Protein AF-F9LXV9-F1 (afdb_monomer)

Organism: NCBI:txid1000588

Mean predicted aligned error: 7.21 Å

Sequence (165 aa):
MLQEFSDMAHKLLNQHPVSVSNKEKVENFFKQYENPNLEYVNSYWSIDTESENIQDYYALIEKNRKERKAFQGLYDLPIDEFLEKGIIKGSVRYKDTVLEEGEKDYFDSEGGLTGFISNGIDNAELPDAFYEVSYYYGAKGYRSGSSVPLKVQNHKMLYYGSNFN

Radius of gyration: 17.54 Å; Cα contacts (8 Å, |Δi|>4): 244; chains: 1; bounding box: 44×28×52 Å

Secondary structure (DSSP, 8-state):
-HHHHHHHHHHHHHH-HHHHHHHHHHHHHHTT--BTTEEEEEEEEEE-TT-HHHHHHHHHHHHHHHTT--STTTSS--HHHHHHTTSEEEEEEEEESS--SS---TTTSTTSHHHHHHHHHHHHT--S-EEEEEEEE-SSS-EEEEEEEEEEETTEEEEETT---

pLDDT: mean 81.55, std 12.14, range [30.39, 95.44]

Nearest PDB structures (foldseek):
  5cw5-assembly2_B  TM=3.276E-01  e=8.389E-01  Camponotus floridanus
  3t7g-assembly1_A  TM=3.479E-01  e=3.037E+00  Saccharomyces cerevisiae
  4gsl-assembly1_B  TM=3.030E-01  e=2.838E+00  Saccharomyces cerevisiae S288C
  3t7h-assembly2_B  TM=3.047E-01  e=3.982E+00  Saccharomyces cerevisiae
  6i2v-assembly1_A  TM=3.362E-01  e=7.837E+00  Vibrio vulnificus

Solvent-accessible surface area (backbone atoms only — not comparable to full-atom values): 9336 Å² total; per-residue (Å²): 104,75,63,63,47,50,57,48,49,53,52,46,51,71,66,36,65,68,46,45,52,48,48,51,53,50,43,62,53,60,62,67,63,82,47,101,48,46,42,78,72,52,64,52,73,44,75,34,87,82,31,74,68,38,52,60,52,52,54,50,52,52,50,33,50,76,70,69,42,75,67,76,64,67,84,64,62,60,59,70,60,32,16,61,64,36,28,28,30,40,37,38,36,30,34,40,70,75,58,68,93,72,94,72,68,61,42,84,37,92,84,14,51,53,49,53,46,74,75,44,38,67,80,60,64,41,71,33,23,37,30,41,43,32,36,30,36,53,92,87,51,93,40,83,52,62,71,37,46,33,35,31,49,94,28,25,73,73,44,61,48,87,72,79,122

Foldseek 3Di:
DVVVLQVLLQVLLVVPPVSVVLQVLVLVLVCPLDDPFKDWDGKGKGFPPVQPVVVVVVVVQVVCVVVVNPCVCSNVPPVLVCFQSQRMEMETEIEGRVLDDDQDPQDPDDSHVVVSCQVCQLVSLRRFHKYKYFYFHHPPDTDGHDIKIWGADPSDTPDIGPPPD

Structure (mmCIF, N/CA/C/O backbone):
data_AF-F9LXV9-F1
#
_entry.id   AF-F9LXV9-F1
#
loop_
_atom_site.group_PDB
_atom_site.id
_atom_site.type_symbol
_atom_site.label_atom_id
_atom_site.label_alt_id
_atom_site.label_comp_id
_atom_site.label_asym_id
_atom_site.label_entity_id
_atom_site.label_seq_id
_atom_site.pdbx_PDB_ins_code
_atom_site.Cartn_x
_atom_site.Cartn_y
_atom_site.Cartn_z
_atom_site.occupancy
_atom_site.B_iso_or_equiv
_atom_site.auth_seq_id
_atom_site.auth_comp_id
_atom_site.auth_asym_id
_atom_site.auth_atom_id
_atom_site.pdbx_PDB_model_num
ATOM 1 N N . MET A 1 1 ? -3.790 9.014 22.963 1.00 59.16 1 MET A N 1
ATOM 2 C CA . MET A 1 1 ? -5.017 8.627 22.235 1.00 59.16 1 MET A CA 1
ATOM 3 C C . MET A 1 1 ? -4.720 8.320 20.771 1.00 59.16 1 MET A C 1
ATOM 5 O O . MET A 1 1 ? -4.602 7.142 20.485 1.00 59.16 1 MET A O 1
ATOM 9 N N . LEU A 1 2 ? -4.463 9.300 19.888 1.00 64.38 2 LEU A N 1
ATOM 10 C CA . LEU A 1 2 ? -4.055 9.035 18.488 1.00 64.38 2 LEU A CA 1
ATOM 11 C C . LEU A 1 2 ? -2.794 8.158 18.367 1.00 64.38 2 LEU A C 1
ATOM 13 O O . LEU A 1 2 ? -2.799 7.186 17.621 1.00 64.38 2 LEU A O 1
ATOM 17 N N . GLN A 1 3 ? -1.742 8.452 19.143 1.00 65.06 3 GLN A N 1
ATOM 18 C CA . GLN A 1 3 ? -0.499 7.669 19.100 1.00 65.06 3 GLN A CA 1
ATOM 19 C C . GLN A 1 3 ? -0.691 6.231 19.606 1.00 65.06 3 GLN A C 1
ATOM 21 O O . GLN A 1 3 ? -0.329 5.287 18.922 1.00 65.06 3 GLN A O 1
ATOM 26 N N . GLU A 1 4 ? -1.318 6.057 20.774 1.00 66.62 4 GLU A N 1
ATOM 27 C CA . GLU A 1 4 ? -1.599 4.731 21.354 1.00 66.62 4 GLU A CA 1
ATOM 28 C C . GLU A 1 4 ? -2.480 3.881 20.431 1.00 66.62 4 GLU A C 1
ATOM 30 O O . GLU A 1 4 ? -2.278 2.674 20.311 1.00 66.62 4 GLU A O 1
ATOM 35 N N . PHE A 1 5 ? -3.444 4.521 19.765 1.00 70.06 5 PHE A N 1
ATOM 36 C CA . PHE A 1 5 ? -4.257 3.889 18.742 1.00 70.06 5 PHE A CA 1
ATOM 37 C C . PHE A 1 5 ? -3.415 3.475 17.536 1.00 70.06 5 PHE A C 1
ATOM 39 O O . PHE A 1 5 ? -3.509 2.332 17.109 1.00 70.06 5 PHE A O 1
ATOM 46 N N . SER A 1 6 ? -2.593 4.381 17.003 1.00 68.31 6 SER A N 1
ATOM 47 C CA . SER A 1 6 ? -1.745 4.117 15.838 1.00 68.31 6 SER A CA 1
ATOM 48 C C . SER A 1 6 ? -0.777 2.963 16.106 1.00 68.31 6 SER A C 1
ATOM 50 O O . SER A 1 6 ? -0.690 2.028 15.313 1.00 68.31 6 SER A O 1
ATOM 52 N N . ASP A 1 7 ? -0.143 2.948 17.280 1.00 73.00 7 ASP A N 1
ATOM 53 C CA . ASP A 1 7 ? 0.775 1.884 17.695 1.00 73.00 7 ASP A CA 1
ATOM 54 C C . ASP A 1 7 ? 0.055 0.533 17.843 1.00 73.00 7 ASP A C 1
ATOM 56 O O . ASP A 1 7 ? 0.585 -0.517 17.465 1.00 73.00 7 ASP A O 1
ATOM 60 N N . MET A 1 8 ? -1.162 0.539 18.397 1.00 74.69 8 MET A N 1
ATOM 61 C CA . MET A 1 8 ? -1.979 -0.665 18.557 1.00 74.69 8 MET A CA 1
ATOM 62 C C . MET A 1 8 ? -2.495 -1.172 17.208 1.00 74.69 8 MET A C 1
ATOM 64 O O . MET A 1 8 ? -2.352 -2.355 16.910 1.00 74.69 8 MET A O 1
ATOM 68 N N . ALA A 1 9 ? -3.021 -0.282 16.371 1.00 75.62 9 ALA A N 1
ATOM 69 C CA . ALA A 1 9 ? -3.480 -0.591 15.027 1.00 75.62 9 ALA A CA 1
ATOM 70 C C . ALA A 1 9 ? -2.332 -1.141 14.179 1.00 75.62 9 ALA A C 1
ATOM 72 O O . ALA A 1 9 ? -2.493 -2.179 13.551 1.00 75.62 9 ALA A O 1
ATOM 73 N N . HIS A 1 10 ? -1.139 -0.546 14.235 1.00 78.62 10 HIS A N 1
ATOM 74 C CA . HIS A 1 10 ? 0.025 -1.055 13.512 1.00 78.62 10 HIS A CA 1
ATOM 75 C C . HIS A 1 10 ? 0.399 -2.484 13.937 1.00 78.62 10 HIS A C 1
ATOM 77 O O . HIS A 1 10 ? 0.637 -3.347 13.089 1.00 78.62 10 HIS A O 1
ATOM 83 N N . LYS A 1 11 ? 0.396 -2.777 15.245 1.00 80.56 11 LYS A N 1
ATOM 84 C CA . LYS A 1 11 ? 0.616 -4.145 15.749 1.00 80.56 11 LYS A CA 1
ATOM 85 C C . LYS A 1 11 ? -0.451 -5.112 15.244 1.00 80.56 11 LYS A C 1
ATOM 87 O O . LYS A 1 11 ? -0.106 -6.189 14.764 1.00 80.56 11 LYS A O 1
ATOM 92 N N . LEU A 1 12 ? -1.720 -4.718 15.309 1.00 80.12 12 LEU A N 1
ATOM 93 C CA . LEU A 1 12 ? -2.842 -5.542 14.867 1.00 80.12 12 LEU A CA 1
ATOM 94 C C . LEU A 1 12 ? -2.797 -5.801 13.359 1.00 80.12 12 LEU A C 1
ATOM 96 O O . LEU A 1 12 ? -2.928 -6.946 12.940 1.00 80.12 12 LEU A O 1
ATOM 100 N N . LEU A 1 13 ? -2.493 -4.792 12.542 1.00 85.06 13 LEU A N 1
ATOM 101 C CA . LEU A 1 13 ? -2.298 -4.949 11.099 1.00 85.06 13 LEU A CA 1
ATOM 102 C C . LEU A 1 13 ? -1.192 -5.954 10.768 1.00 85.06 13 LEU A C 1
ATOM 104 O O . LEU A 1 13 ? -1.257 -6.625 9.740 1.00 85.06 13 LEU A O 1
ATOM 108 N N . ASN A 1 14 ? -0.152 -6.061 11.592 1.00 84.12 14 ASN A N 1
ATOM 109 C CA . ASN A 1 14 ? 0.945 -7.009 11.381 1.00 84.12 14 ASN A CA 1
ATOM 110 C C . ASN A 1 14 ? 0.631 -8.438 11.843 1.00 84.12 14 ASN A C 1
ATOM 112 O O . ASN A 1 14 ? 1.363 -9.349 11.475 1.00 84.12 14 ASN A O 1
ATOM 116 N N . GLN A 1 15 ? -0.439 -8.644 12.611 1.00 84.75 15 GLN A N 1
ATOM 117 C CA . GLN A 1 15 ? -0.811 -9.951 13.163 1.00 84.75 15 GLN A CA 1
ATOM 118 C C . GLN A 1 15 ? -2.128 -10.491 12.595 1.00 84.75 15 GLN A C 1
ATOM 120 O O . GLN A 1 15 ? -2.358 -11.697 12.632 1.00 84.75 15 GLN A O 1
ATOM 125 N N . HIS A 1 16 ? -2.995 -9.621 12.072 1.00 87.00 16 HIS A N 1
ATOM 126 C CA . HIS A 1 16 ? -4.308 -10.009 11.575 1.0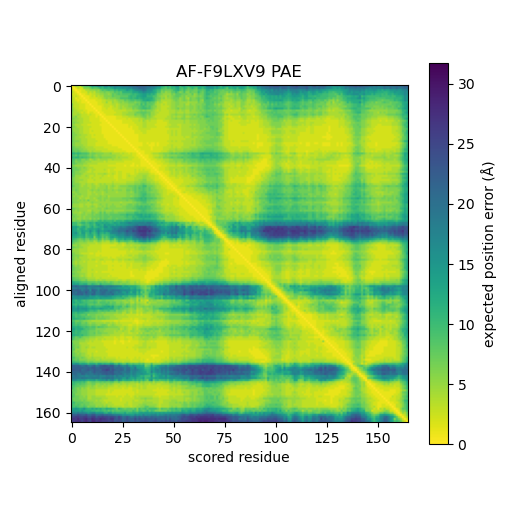0 87.00 16 HIS A CA 1
ATOM 127 C C . HIS A 1 16 ? -4.181 -10.893 10.319 1.00 87.00 16 HIS A C 1
ATOM 129 O O . HIS A 1 16 ? -3.611 -10.427 9.328 1.00 87.00 16 HIS A O 1
ATOM 135 N N . PRO A 1 17 ? -4.747 -12.118 10.295 1.00 88.44 17 PRO A N 1
ATOM 136 C CA . PRO A 1 17 ? -4.545 -13.072 9.199 1.00 88.44 17 PRO A CA 1
ATOM 137 C C . PRO A 1 17 ? -4.908 -12.524 7.814 1.00 88.44 17 PRO A C 1
ATOM 139 O O . PRO A 1 17 ? -4.153 -12.705 6.865 1.00 88.44 17 PRO A O 1
ATOM 142 N N . VAL A 1 18 ? -6.023 -11.790 7.709 1.00 88.88 18 VAL A N 1
ATOM 143 C CA . VAL A 1 18 ? -6.449 -11.157 6.443 1.00 88.88 18 VAL A CA 1
ATOM 144 C C . VAL A 1 18 ? -5.442 -10.102 5.988 1.00 88.88 18 VAL A C 1
ATOM 146 O O . VAL A 1 18 ? -5.075 -10.059 4.821 1.00 88.88 18 VAL A O 1
ATOM 149 N N . SER A 1 19 ? -4.926 -9.295 6.918 1.00 89.12 19 SER A N 1
ATOM 150 C CA . SER A 1 19 ? -3.937 -8.263 6.602 1.00 89.12 19 SER A CA 1
ATOM 151 C C . SER A 1 19 ? -2.615 -8.891 6.156 1.00 89.12 19 SER A C 1
ATOM 153 O O . SER A 1 19 ? -2.027 -8.453 5.173 1.00 89.12 19 SER A O 1
ATOM 155 N N . VAL A 1 20 ? -2.165 -9.958 6.826 1.00 90.50 20 VAL A N 1
ATOM 156 C CA . VAL A 1 20 ? -0.970 -10.723 6.431 1.00 90.50 20 VAL A CA 1
ATOM 157 C C . VAL A 1 20 ? -1.145 -11.340 5.042 1.00 90.50 20 VAL A C 1
ATOM 159 O O . VAL A 1 20 ? -0.281 -11.163 4.191 1.00 90.50 20 VAL A O 1
ATOM 162 N N . SER A 1 21 ? -2.283 -11.977 4.764 1.00 92.31 21 SER A N 1
ATOM 163 C CA . SER A 1 21 ? -2.558 -12.541 3.437 1.00 92.31 21 SER A CA 1
ATOM 164 C C . SER A 1 21 ? -2.599 -11.462 2.346 1.00 92.31 21 SER A C 1
ATOM 166 O O . SER A 1 21 ? -2.016 -11.633 1.275 1.00 92.31 21 SER A O 1
ATOM 168 N N . ASN A 1 22 ? -3.207 -10.308 2.635 1.00 92.50 22 ASN A N 1
ATOM 169 C CA . ASN A 1 22 ? -3.236 -9.159 1.731 1.00 92.50 22 ASN A CA 1
ATOM 170 C C . ASN A 1 22 ? -1.826 -8.588 1.479 1.00 92.50 22 ASN A C 1
ATOM 172 O O . ASN A 1 22 ? -1.504 -8.274 0.334 1.00 92.50 22 ASN A O 1
ATOM 176 N N . LYS A 1 23 ? -0.955 -8.512 2.503 1.00 92.31 23 LYS A N 1
ATOM 177 C CA . LYS A 1 23 ? 0.479 -8.164 2.351 1.00 92.31 23 LYS A CA 1
ATOM 178 C C . LYS A 1 23 ? 1.177 -9.102 1.383 1.00 92.31 23 LYS A C 1
ATOM 180 O O . LYS A 1 23 ? 1.836 -8.636 0.463 1.00 92.31 23 LYS A O 1
ATOM 185 N N . GLU A 1 24 ? 1.022 -10.405 1.586 1.00 93.19 24 GLU A N 1
ATOM 186 C CA . GLU A 1 24 ? 1.682 -11.418 0.765 1.00 93.19 24 GLU A CA 1
ATOM 187 C C . GLU A 1 24 ? 1.244 -11.334 -0.698 1.00 93.19 24 GLU A C 1
ATOM 189 O O . GLU A 1 24 ? 2.088 -11.404 -1.587 1.00 93.19 24 GLU A O 1
ATOM 194 N N . LYS A 1 25 ? -0.050 -11.117 -0.970 1.00 94.12 25 LYS A N 1
ATOM 195 C CA . LYS A 1 25 ? -0.549 -10.902 -2.340 1.00 94.12 25 LYS A CA 1
ATOM 196 C C . LYS A 1 25 ? 0.094 -9.685 -3.006 1.00 94.12 25 LYS A C 1
ATOM 198 O O . LYS A 1 25 ? 0.602 -9.799 -4.119 1.00 94.12 25 LYS A O 1
ATOM 203 N N . VAL A 1 26 ? 0.098 -8.544 -2.316 1.00 94.50 26 VAL A N 1
ATOM 204 C CA . VAL A 1 26 ? 0.697 -7.294 -2.814 1.00 94.50 26 VAL A CA 1
ATOM 205 C C . VAL A 1 26 ? 2.191 -7.486 -3.068 1.00 94.50 26 VAL A C 1
ATOM 207 O O . VAL A 1 26 ? 2.681 -7.177 -4.151 1.00 94.50 26 VAL A O 1
ATOM 210 N N . GLU A 1 27 ? 2.913 -8.065 -2.112 1.00 95.31 27 GLU A N 1
ATOM 211 C CA . GLU A 1 27 ? 4.337 -8.364 -2.243 1.00 95.31 27 GLU A CA 1
ATOM 212 C C . GLU A 1 27 ? 4.631 -9.284 -3.433 1.00 95.31 27 GLU A C 1
ATOM 214 O O . GLU A 1 27 ? 5.517 -8.991 -4.234 1.00 95.31 27 GLU A O 1
ATOM 219 N N . ASN A 1 28 ? 3.874 -10.371 -3.580 1.00 94.69 28 ASN A N 1
ATOM 220 C CA . ASN A 1 28 ? 4.056 -11.323 -4.671 1.00 94.69 28 ASN A CA 1
ATOM 221 C C . ASN A 1 28 ? 3.803 -10.695 -6.041 1.00 94.69 28 ASN A C 1
ATOM 223 O O . ASN A 1 28 ? 4.475 -11.071 -6.997 1.00 94.69 28 ASN A O 1
ATOM 227 N N . PHE A 1 29 ? 2.863 -9.755 -6.150 1.00 95.44 29 PHE A N 1
ATOM 228 C CA . PHE A 1 29 ? 2.635 -9.008 -7.382 1.00 95.44 29 PHE A CA 1
ATOM 229 C C . PHE A 1 29 ? 3.802 -8.061 -7.676 1.00 95.44 29 PHE A C 1
ATOM 231 O O . PHE A 1 29 ? 4.460 -8.192 -8.702 1.00 95.44 29 PHE A O 1
ATOM 238 N N . PHE A 1 30 ? 4.127 -7.151 -6.756 1.00 94.75 30 PHE A N 1
ATOM 239 C CA . PHE A 1 30 ? 5.128 -6.107 -7.002 1.00 94.75 30 PHE A CA 1
ATOM 240 C C . PHE A 1 30 ? 6.565 -6.634 -7.125 1.00 94.75 30 PHE A C 1
ATOM 242 O O . PHE A 1 30 ? 7.388 -6.005 -7.791 1.00 94.75 30 PHE A O 1
ATOM 249 N N . LYS A 1 31 ? 6.876 -7.809 -6.566 1.00 94.75 31 LYS A N 1
ATOM 250 C CA . LYS A 1 31 ? 8.156 -8.498 -6.804 1.00 94.75 31 LYS A CA 1
ATOM 251 C C . LYS A 1 31 ? 8.352 -8.973 -8.242 1.00 94.75 31 LYS A C 1
ATOM 253 O O . LYS A 1 31 ? 9.492 -9.183 -8.635 1.00 94.75 31 LYS A O 1
ATOM 258 N N . GLN A 1 32 ? 7.278 -9.164 -9.008 1.00 93.44 32 GLN A N 1
ATOM 259 C CA . GLN A 1 32 ? 7.367 -9.575 -10.415 1.00 93.44 32 GLN A CA 1
ATOM 260 C C . GLN A 1 32 ? 7.781 -8.424 -11.335 1.00 93.44 32 GLN A C 1
ATOM 262 O O . GLN A 1 32 ? 8.109 -8.662 -12.495 1.00 93.44 32 GLN A O 1
ATOM 267 N N . TYR A 1 33 ? 7.763 -7.182 -10.843 1.00 91.50 33 TYR A N 1
ATOM 268 C CA . TYR A 1 33 ? 8.270 -6.048 -11.597 1.00 91.50 33 TYR A CA 1
ATOM 269 C C . TYR A 1 33 ? 9.798 -6.102 -11.655 1.00 91.50 33 TYR A C 1
ATOM 271 O O . TYR A 1 33 ? 10.492 -5.702 -10.718 1.00 91.50 33 TYR A O 1
ATOM 279 N N . GLU A 1 34 ? 10.316 -6.608 -12.770 1.00 87.31 34 GLU A N 1
ATOM 280 C CA . GLU A 1 34 ? 11.745 -6.638 -13.051 1.00 87.31 34 GLU A CA 1
ATOM 281 C C . GLU A 1 34 ? 12.184 -5.328 -13.711 1.00 87.31 34 GLU A C 1
ATOM 283 O O . GLU A 1 34 ? 11.761 -4.986 -14.814 1.00 87.31 34 GLU A O 1
ATOM 288 N N . ASN A 1 35 ? 13.078 -4.598 -13.047 1.00 88.06 35 ASN A N 1
ATOM 289 C CA . ASN A 1 35 ? 13.732 -3.422 -13.602 1.00 88.06 35 ASN A CA 1
ATOM 290 C C . ASN A 1 35 ? 15.226 -3.482 -13.248 1.00 88.06 35 ASN A C 1
ATOM 292 O O . ASN A 1 35 ? 15.558 -3.705 -12.084 1.00 88.06 35 ASN A O 1
ATOM 296 N N . PRO A 1 36 ? 16.148 -3.263 -14.204 1.00 87.25 36 PRO A N 1
ATOM 297 C CA . PRO A 1 36 ? 17.587 -3.384 -13.951 1.00 87.25 36 PRO A CA 1
ATOM 298 C C . PRO A 1 36 ? 18.104 -2.418 -12.874 1.00 87.25 36 PRO A C 1
ATOM 300 O O . PRO A 1 36 ? 19.155 -2.658 -12.281 1.00 87.25 36 PRO A O 1
ATOM 303 N N . ASN A 1 37 ? 17.366 -1.338 -12.618 1.00 87.31 37 ASN A N 1
ATOM 304 C CA . ASN A 1 37 ? 17.761 -0.262 -11.724 1.00 87.31 37 ASN A CA 1
ATOM 305 C C . ASN A 1 37 ? 16.912 -0.175 -10.449 1.00 87.31 37 ASN A C 1
ATOM 307 O O . ASN A 1 37 ? 17.212 0.657 -9.596 1.00 87.31 37 ASN A O 1
ATOM 311 N N . LEU A 1 38 ? 15.860 -0.990 -10.306 1.00 88.81 38 LEU A N 1
ATOM 312 C CA . LEU A 1 38 ? 15.012 -1.004 -9.114 1.00 88.81 38 LEU A CA 1
ATOM 313 C C . LEU A 1 38 ? 14.996 -2.387 -8.471 1.00 88.81 38 LEU A C 1
ATOM 315 O O . LEU A 1 38 ? 14.680 -3.390 -9.099 1.00 88.81 38 LEU A O 1
ATOM 319 N N . GLU A 1 39 ? 15.277 -2.414 -7.176 1.00 91.25 39 GLU A N 1
ATOM 320 C CA . GL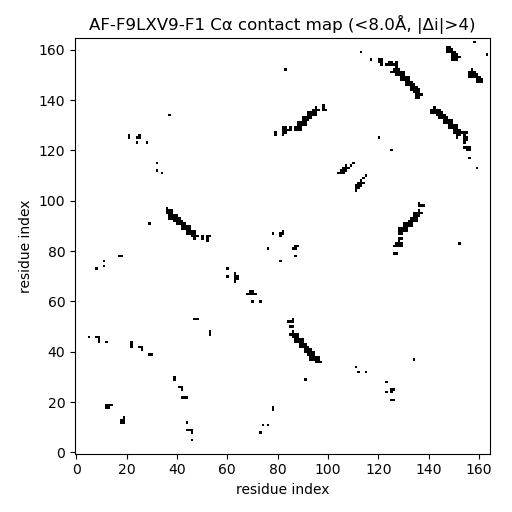U A 1 39 ? 15.192 -3.601 -6.332 1.00 91.25 39 GLU A CA 1
ATOM 321 C C . GLU A 1 39 ? 13.965 -3.482 -5.421 1.00 91.25 39 GLU A C 1
ATOM 323 O O . GLU A 1 39 ? 13.815 -2.478 -4.721 1.00 91.25 39 GLU A O 1
ATOM 328 N N . TYR A 1 40 ? 13.077 -4.481 -5.411 1.00 92.88 40 TYR A N 1
ATOM 329 C CA . TYR A 1 40 ? 11.969 -4.516 -4.449 1.00 92.88 40 TYR A CA 1
ATOM 330 C C . TYR A 1 40 ? 12.519 -4.597 -3.021 1.00 92.88 40 TYR A C 1
ATOM 332 O O . TYR A 1 40 ? 13.339 -5.462 -2.714 1.00 92.88 40 TYR A O 1
ATOM 340 N N . VAL A 1 41 ? 12.039 -3.724 -2.134 1.00 92.62 41 VAL A N 1
ATOM 341 C CA . VAL A 1 41 ? 12.478 -3.678 -0.733 1.00 92.62 41 VAL A CA 1
ATOM 342 C C . VAL A 1 41 ? 11.436 -4.305 0.172 1.00 92.62 41 VAL A C 1
ATOM 344 O O . VAL A 1 41 ? 11.713 -5.290 0.854 1.00 92.62 41 VAL A O 1
ATOM 347 N N . ASN A 1 42 ? 10.246 -3.711 0.218 1.00 91.56 42 ASN A N 1
ATOM 348 C CA . ASN A 1 42 ? 9.149 -4.195 1.037 1.00 91.56 42 ASN A CA 1
ATOM 349 C C . ASN A 1 42 ? 7.808 -3.606 0.598 1.00 91.56 42 ASN A C 1
ATOM 351 O O . ASN A 1 42 ? 7.726 -2.640 -0.166 1.00 91.56 42 ASN A O 1
ATOM 355 N N . SER A 1 43 ? 6.758 -4.181 1.170 1.00 92.25 43 SER A N 1
ATOM 356 C CA . SER A 1 43 ? 5.447 -3.572 1.255 1.00 92.25 43 SER A CA 1
ATOM 357 C C . SER A 1 43 ? 5.013 -3.543 2.715 1.00 92.25 43 SER A C 1
ATOM 359 O O . SER A 1 43 ? 5.398 -4.394 3.522 1.00 92.25 43 SER A O 1
ATOM 361 N N . TYR A 1 44 ? 4.254 -2.527 3.098 1.00 89.06 44 TYR A N 1
ATOM 362 C CA . TYR A 1 44 ? 3.693 -2.434 4.439 1.00 89.06 44 TYR A CA 1
ATOM 363 C C . TYR A 1 44 ? 2.359 -1.707 4.402 1.00 89.06 44 TYR A C 1
ATOM 365 O O . TYR A 1 44 ? 1.998 -1.081 3.411 1.00 89.06 44 TYR A O 1
ATOM 373 N N . TRP A 1 45 ? 1.627 -1.806 5.505 1.00 90.31 45 TRP A N 1
ATOM 374 C CA . TRP A 1 45 ? 0.359 -1.117 5.674 1.00 90.31 45 TRP A CA 1
ATOM 375 C C . TRP A 1 45 ? 0.490 -0.123 6.812 1.00 90.31 45 TRP A C 1
ATOM 377 O O . TRP A 1 45 ? 1.107 -0.418 7.843 1.00 90.31 45 TRP A O 1
ATOM 387 N N . SER A 1 46 ? -0.098 1.044 6.630 1.00 88.19 46 SER A N 1
ATOM 388 C CA . SER A 1 46 ? -0.153 2.096 7.632 1.00 88.19 46 SER A CA 1
ATOM 389 C C . SER A 1 46 ? -1.575 2.604 7.772 1.00 88.19 46 SER A C 1
ATOM 391 O O . SER A 1 46 ? -2.394 2.501 6.863 1.00 88.19 46 SER A O 1
ATOM 393 N N . ILE A 1 47 ? -1.868 3.142 8.947 1.00 86.62 47 ILE A N 1
ATOM 394 C CA . ILE A 1 47 ? -3.101 3.876 9.172 1.00 86.62 47 ILE A CA 1
ATOM 395 C C . ILE A 1 47 ? -2.927 5.279 8.598 1.00 86.62 47 ILE A C 1
ATOM 397 O O . ILE A 1 47 ? -1.963 5.968 8.933 1.00 86.62 47 ILE A O 1
ATOM 401 N N . ASP A 1 48 ? -3.868 5.698 7.762 1.00 86.81 48 ASP A N 1
ATOM 402 C CA . ASP A 1 48 ? -3.964 7.065 7.285 1.00 86.81 48 ASP A CA 1
ATOM 403 C C . ASP A 1 48 ? -4.644 7.934 8.340 1.00 86.81 48 ASP A C 1
ATOM 405 O O . ASP A 1 48 ? -5.869 8.037 8.404 1.00 86.81 48 ASP A O 1
ATOM 409 N N . THR A 1 49 ? -3.842 8.553 9.202 1.00 81.38 49 THR A N 1
ATOM 410 C CA . THR A 1 49 ? -4.351 9.417 10.276 1.00 81.38 49 THR A CA 1
ATOM 411 C C . THR A 1 49 ? -5.038 10.683 9.769 1.00 81.38 49 THR A C 1
ATOM 413 O O . THR A 1 49 ? -5.719 11.351 10.546 1.00 81.38 49 THR A O 1
ATOM 416 N N . GLU A 1 50 ? -4.857 11.014 8.491 1.00 81.88 50 GLU A N 1
ATOM 417 C CA . GLU A 1 50 ? -5.466 12.171 7.831 1.00 81.88 50 GLU A CA 1
ATOM 418 C C . GLU A 1 50 ? -6.776 11.822 7.109 1.00 81.88 50 GLU A C 1
ATOM 420 O O . GLU A 1 50 ? -7.496 12.724 6.688 1.00 81.88 50 GLU A O 1
ATOM 425 N N . SER A 1 51 ? -7.124 10.535 6.999 1.00 83.44 51 SER A N 1
ATOM 426 C CA . SER A 1 51 ? -8.365 10.091 6.361 1.00 83.44 51 SER A CA 1
ATOM 427 C C . SER A 1 51 ? -9.584 10.615 7.119 1.00 83.44 51 SER A C 1
ATOM 429 O O . SER A 1 51 ? -9.704 10.406 8.324 1.00 83.44 51 SER A O 1
ATOM 431 N N . GLU A 1 52 ? -10.548 11.234 6.438 1.00 85.38 52 GLU A N 1
ATOM 432 C CA . GLU A 1 52 ? -11.795 11.675 7.084 1.00 85.38 52 GLU A CA 1
ATOM 433 C C . GLU A 1 52 ? -12.548 10.494 7.722 1.00 85.38 52 GLU A C 1
ATOM 435 O O . GLU A 1 52 ? -13.080 10.606 8.828 1.00 85.38 52 GLU A O 1
ATOM 440 N N . ASN A 1 53 ? -12.477 9.319 7.088 1.00 85.19 53 ASN A N 1
ATOM 441 C CA . ASN A 1 53 ? -13.118 8.090 7.554 1.00 85.19 53 ASN A CA 1
ATOM 442 C C . ASN A 1 53 ? -12.536 7.567 8.880 1.00 85.19 53 ASN A C 1
ATOM 444 O O . ASN A 1 53 ? -13.189 6.782 9.571 1.00 85.19 53 ASN A O 1
ATOM 448 N N . ILE A 1 54 ? -11.326 7.989 9.272 1.00 82.00 54 ILE A N 1
ATOM 449 C CA . ILE A 1 54 ? -10.741 7.582 10.556 1.00 82.00 54 ILE A CA 1
ATOM 450 C C . ILE A 1 54 ? -11.338 8.342 11.743 1.00 82.00 54 ILE A C 1
ATOM 452 O O . ILE A 1 54 ? -11.336 7.834 12.867 1.00 82.00 54 ILE A O 1
ATOM 456 N N . GLN A 1 55 ? -11.883 9.539 11.508 1.00 82.38 55 GLN A N 1
ATOM 457 C CA . GLN A 1 55 ? -12.442 10.376 12.571 1.00 82.38 55 GLN A CA 1
ATOM 458 C C . GLN A 1 55 ? -13.687 9.732 13.184 1.00 82.38 55 GLN A C 1
ATOM 460 O O . GLN A 1 55 ? -13.834 9.725 14.409 1.00 82.38 55 GLN A O 1
ATOM 465 N N . ASP A 1 56 ? -14.525 9.101 12.360 1.00 81.25 56 ASP A N 1
ATOM 466 C CA . ASP A 1 56 ? -15.679 8.318 12.815 1.00 81.25 56 ASP A CA 1
ATOM 467 C C . ASP A 1 56 ? -15.251 7.178 13.744 1.00 81.25 56 ASP A C 1
ATOM 469 O O . ASP A 1 56 ? -15.876 6.916 14.778 1.00 81.25 56 ASP A O 1
ATOM 473 N N . TYR A 1 57 ? -14.129 6.534 13.420 1.00 79.00 57 TYR A N 1
ATOM 474 C CA . TYR A 1 57 ? -13.587 5.462 14.238 1.00 79.00 57 TYR A CA 1
ATOM 475 C C . TYR A 1 57 ? -13.029 5.973 15.571 1.00 79.00 57 TYR A C 1
ATOM 477 O O . TYR A 1 57 ? -13.280 5.383 16.626 1.00 79.00 57 TYR A O 1
ATOM 485 N N . TYR A 1 58 ? -12.351 7.121 15.570 1.00 79.50 58 TYR A N 1
ATOM 486 C CA . TYR A 1 58 ? -11.914 7.778 16.804 1.00 79.50 58 TYR A CA 1
ATOM 487 C C . TYR A 1 58 ? -13.082 8.201 17.690 1.00 79.50 58 TYR A C 1
ATOM 489 O O . TYR A 1 58 ? -13.034 7.991 18.907 1.00 79.50 58 TYR A O 1
ATOM 497 N N . ALA A 1 59 ? -14.156 8.729 17.103 1.00 83.06 59 ALA A N 1
ATOM 498 C CA . ALA A 1 59 ? -15.368 9.076 17.834 1.00 83.06 59 ALA A CA 1
ATOM 499 C C . ALA A 1 59 ? -16.010 7.840 18.488 1.00 83.06 59 ALA A C 1
ATOM 501 O O . ALA A 1 59 ? -16.423 7.900 19.652 1.00 83.06 59 ALA A O 1
ATOM 502 N N . LEU A 1 60 ? -16.039 6.704 17.781 1.00 79.81 60 LEU A N 1
ATOM 503 C CA . LEU A 1 60 ? -16.528 5.430 18.313 1.00 79.81 60 LEU A CA 1
ATOM 504 C C . LEU A 1 60 ? -15.686 4.940 19.500 1.00 79.81 60 LEU A C 1
ATOM 506 O O . LEU A 1 60 ? -16.240 4.579 20.542 1.00 79.81 60 LEU A O 1
ATOM 510 N N . ILE A 1 61 ? -14.357 4.961 19.374 1.00 77.25 61 ILE A N 1
ATOM 511 C CA . ILE A 1 61 ? -13.434 4.545 20.443 1.00 77.25 61 ILE A CA 1
ATOM 512 C C . ILE A 1 61 ? -13.615 5.418 21.687 1.00 77.25 61 ILE A C 1
ATOM 514 O O . ILE A 1 61 ? -13.725 4.903 22.803 1.00 77.25 61 ILE A O 1
ATOM 518 N N . GLU A 1 62 ? -13.690 6.737 21.509 1.00 80.12 62 GLU A N 1
ATOM 519 C CA . GLU A 1 62 ? -13.870 7.680 22.612 1.00 80.12 62 GLU A CA 1
ATOM 520 C C . GLU A 1 62 ? -15.229 7.490 23.304 1.00 80.12 62 GLU A C 1
ATOM 522 O O . GLU A 1 62 ? -15.313 7.521 24.536 1.00 80.12 62 GLU A O 1
ATOM 527 N N . LYS A 1 63 ? -16.295 7.219 22.539 1.00 83.81 63 LYS A N 1
ATOM 528 C CA . LYS A 1 63 ? -17.609 6.867 23.095 1.00 83.81 63 LYS A CA 1
ATOM 529 C C . LYS A 1 63 ? -17.538 5.590 23.936 1.00 83.81 63 LYS A C 1
ATOM 531 O O . LYS A 1 63 ? -17.961 5.607 25.093 1.00 83.81 63 LYS A O 1
ATOM 536 N N . ASN A 1 64 ? -16.960 4.512 23.403 1.00 78.62 64 ASN A N 1
ATOM 537 C CA . ASN A 1 64 ? -16.824 3.237 24.118 1.00 78.62 64 ASN A CA 1
ATOM 538 C C . ASN A 1 64 ? -16.037 3.409 25.425 1.00 78.62 64 ASN A C 1
ATOM 540 O O . ASN A 1 64 ? -16.445 2.911 26.477 1.00 78.62 64 ASN A O 1
ATOM 544 N N . ARG A 1 65 ? -14.964 4.204 25.394 1.00 77.50 65 ARG A N 1
ATOM 545 C CA . ARG A 1 65 ? -14.173 4.538 26.581 1.00 77.50 65 ARG A CA 1
ATOM 546 C C . ARG A 1 65 ? -14.992 5.273 27.645 1.00 77.50 65 ARG A C 1
ATOM 548 O O . ARG A 1 65 ? -14.922 4.892 28.815 1.00 77.50 65 ARG A O 1
ATOM 555 N N . LYS A 1 66 ? -15.773 6.294 27.267 1.00 83.88 66 LYS A N 1
ATOM 556 C CA . LYS A 1 66 ? -16.668 7.025 28.191 1.00 83.88 66 LYS A CA 1
ATOM 557 C C . LYS A 1 66 ? -17.693 6.100 28.841 1.00 83.88 66 LYS A C 1
ATOM 559 O O . LYS A 1 66 ? -17.986 6.237 30.026 1.00 83.88 66 LYS A O 1
ATOM 564 N N . GLU A 1 67 ? -18.171 5.114 28.092 1.00 86.44 67 GLU A N 1
ATOM 565 C CA . GLU A 1 67 ? -19.093 4.077 28.565 1.00 86.44 67 GLU A CA 1
ATOM 566 C C . GLU A 1 67 ? -18.399 2.952 29.362 1.00 86.44 67 GLU A C 1
ATOM 568 O O . GLU A 1 67 ? -19.051 1.981 29.743 1.00 86.44 67 GLU A O 1
ATOM 573 N N . ARG A 1 68 ? -17.088 3.062 29.636 1.00 78.25 68 ARG A N 1
ATOM 574 C CA . ARG A 1 68 ? -16.248 2.029 30.279 1.00 78.25 68 ARG A CA 1
ATOM 575 C C . ARG A 1 68 ? -16.264 0.677 29.553 1.00 78.25 68 ARG A C 1
ATOM 577 O O . ARG A 1 68 ? -15.937 -0.350 30.145 1.00 78.25 68 ARG A O 1
ATOM 584 N N . LYS A 1 69 ? -16.586 0.676 28.260 1.00 70.44 69 LYS A N 1
ATOM 585 C CA . LYS A 1 69 ? -16.439 -0.470 27.361 1.00 70.44 69 LYS A CA 1
ATOM 586 C C . LYS A 1 69 ? -15.010 -0.442 26.830 1.00 70.44 69 LYS A C 1
ATOM 588 O O . LYS A 1 69 ? -14.683 0.309 25.915 1.00 70.44 69 LYS A O 1
ATOM 593 N N . ALA A 1 70 ? -14.119 -1.185 27.478 1.00 63.62 70 ALA A N 1
ATOM 594 C CA . ALA A 1 70 ? -12.713 -1.217 2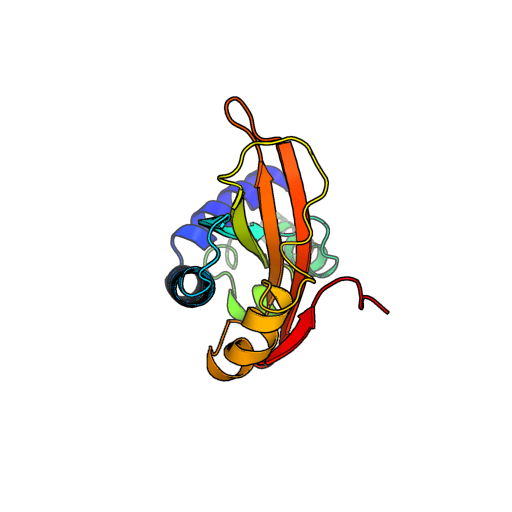7.099 1.00 63.62 70 ALA A CA 1
ATOM 595 C C . ALA A 1 70 ? -12.554 -1.790 25.685 1.00 63.62 70 ALA A C 1
ATOM 597 O O . ALA A 1 70 ? -12.876 -2.955 25.489 1.00 63.62 70 ALA A O 1
ATOM 598 N N . PHE A 1 71 ? -12.046 -0.986 24.741 1.00 59.88 71 PHE A N 1
ATOM 599 C CA . PHE A 1 71 ? -11.401 -1.406 23.482 1.00 59.88 71 PHE A CA 1
ATOM 600 C C . PHE A 1 71 ? -12.127 -2.475 22.626 1.00 59.88 71 PHE A C 1
ATOM 602 O O . PHE A 1 71 ? -11.536 -3.067 21.725 1.00 59.88 71 PHE A O 1
ATOM 609 N N . GLN A 1 72 ? -13.413 -2.720 22.872 1.00 47.91 72 GLN A N 1
ATOM 610 C CA . GLN A 1 72 ? -14.234 -3.673 22.137 1.00 47.91 72 GLN A CA 1
ATOM 611 C C . GLN A 1 72 ? -14.512 -3.077 20.749 1.00 47.91 72 GLN A C 1
ATOM 613 O O . GLN A 1 72 ? -14.971 -1.937 20.654 1.00 47.91 72 GLN A O 1
ATOM 618 N N . GLY A 1 73 ? -14.144 -3.810 19.694 1.00 54.75 73 GLY A N 1
ATOM 619 C CA . GLY A 1 73 ? -14.087 -3.326 18.306 1.00 54.75 73 GLY A CA 1
ATOM 620 C C . GLY A 1 73 ? -12.683 -2.945 17.816 1.00 54.75 73 GLY A C 1
ATOM 621 O O . GLY A 1 73 ? -12.462 -2.913 16.615 1.00 54.75 73 GLY A O 1
ATOM 622 N N . LEU A 1 74 ? -11.709 -2.738 18.715 1.00 58.44 74 LEU A N 1
ATOM 623 C CA . LEU A 1 74 ? -10.323 -2.431 18.334 1.00 58.44 74 LEU A CA 1
ATOM 624 C C . LEU A 1 74 ? -9.509 -3.687 17.992 1.00 58.44 74 LEU A C 1
ATOM 626 O O . LEU A 1 74 ? -8.586 -3.593 17.199 1.00 58.44 74 LEU A O 1
ATOM 630 N N . TYR A 1 75 ? -9.868 -4.852 18.541 1.00 56.97 75 TYR A N 1
ATOM 631 C CA . TYR A 1 75 ? -9.252 -6.147 18.205 1.00 56.97 75 TYR A CA 1
ATOM 632 C C . TYR A 1 75 ? -9.831 -6.788 16.935 1.00 56.97 75 TYR A C 1
ATOM 634 O O . TYR A 1 75 ? -9.126 -7.534 16.261 1.00 56.97 75 TYR A O 1
ATOM 642 N N . ASP A 1 76 ? -11.074 -6.446 16.594 1.00 70.50 76 ASP A N 1
ATOM 643 C CA . ASP A 1 76 ? -11.776 -6.908 15.396 1.00 70.50 76 ASP A CA 1
ATOM 644 C C . ASP A 1 76 ? -11.750 -5.799 14.338 1.00 70.50 76 ASP A C 1
ATOM 646 O O . ASP A 1 76 ? -12.793 -5.307 13.911 1.00 70.50 76 ASP A O 1
ATOM 650 N N . LEU A 1 77 ? -10.549 -5.337 13.968 1.00 75.62 77 LEU A N 1
ATOM 651 C CA . LEU A 1 77 ? -10.413 -4.330 12.915 1.00 75.62 77 LEU A CA 1
ATOM 652 C C . LEU A 1 77 ? -11.018 -4.888 11.619 1.00 75.62 77 LEU A C 1
ATOM 654 O O . LEU A 1 77 ? -10.521 -5.907 11.129 1.00 75.62 77 LEU A O 1
ATOM 658 N N . PRO A 1 78 ? -12.043 -4.244 11.032 1.00 84.31 78 PRO A N 1
ATOM 659 C CA . PRO A 1 78 ? -12.609 -4.692 9.770 1.00 84.31 78 PRO A CA 1
ATOM 660 C C . PRO A 1 78 ? -11.644 -4.295 8.646 1.00 84.31 78 PRO A C 1
ATOM 662 O O . PRO A 1 78 ? -11.777 -3.240 8.032 1.00 84.31 78 PRO A O 1
ATOM 665 N N . ILE A 1 79 ? -10.616 -5.127 8.436 1.00 87.44 79 ILE A N 1
ATOM 666 C CA . ILE A 1 79 ? -9.484 -4.843 7.544 1.00 87.44 79 ILE A CA 1
ATOM 667 C C . ILE A 1 79 ? -9.965 -4.447 6.151 1.00 87.44 79 ILE A C 1
ATOM 669 O O . ILE A 1 79 ? -9.558 -3.399 5.664 1.00 87.44 79 ILE A O 1
ATOM 673 N N . ASP A 1 80 ? -10.857 -5.230 5.547 1.00 87.88 80 ASP A N 1
ATOM 674 C CA . ASP A 1 80 ? -11.328 -4.973 4.184 1.00 87.88 80 ASP A CA 1
ATOM 675 C C . ASP A 1 80 ? -12.099 -3.647 4.087 1.00 87.88 80 ASP A C 1
ATOM 677 O O . ASP A 1 80 ? -11.833 -2.848 3.194 1.00 87.88 80 ASP A O 1
ATOM 681 N N . GLU A 1 81 ? -12.957 -3.341 5.067 1.00 88.38 81 GLU A N 1
ATOM 682 C CA . GLU A 1 81 ? -13.670 -2.057 5.135 1.00 88.38 81 GLU A CA 1
ATOM 683 C C . GLU A 1 81 ? -12.696 -0.879 5.291 1.00 88.38 81 GLU A C 1
ATOM 685 O O . GLU A 1 81 ? -12.857 0.173 4.672 1.00 88.38 81 GLU A O 1
ATOM 690 N N . PHE A 1 82 ? -11.669 -1.035 6.127 1.00 89.38 82 PHE A N 1
ATOM 691 C CA . PHE A 1 82 ? -10.687 0.018 6.379 1.00 89.38 82 PHE A CA 1
ATOM 692 C C . PHE A 1 82 ? -9.794 0.267 5.164 1.00 89.38 82 PHE A C 1
ATOM 694 O O . PHE A 1 82 ? -9.414 1.411 4.909 1.00 89.38 82 PHE A O 1
ATOM 701 N N . LEU A 1 83 ? -9.459 -0.786 4.423 1.00 90.88 83 LEU A N 1
ATOM 702 C CA . LEU A 1 83 ? -8.734 -0.699 3.163 1.00 90.88 83 LEU A CA 1
ATOM 703 C C . LEU A 1 83 ? -9.589 0.005 2.095 1.00 90.88 83 LEU A C 1
ATOM 705 O O . LEU A 1 83 ? -9.145 0.994 1.498 1.00 90.88 83 LEU A O 1
ATOM 709 N N . GLU A 1 84 ? -10.852 -0.405 1.944 1.00 88.62 84 GLU A N 1
ATOM 710 C CA . GLU A 1 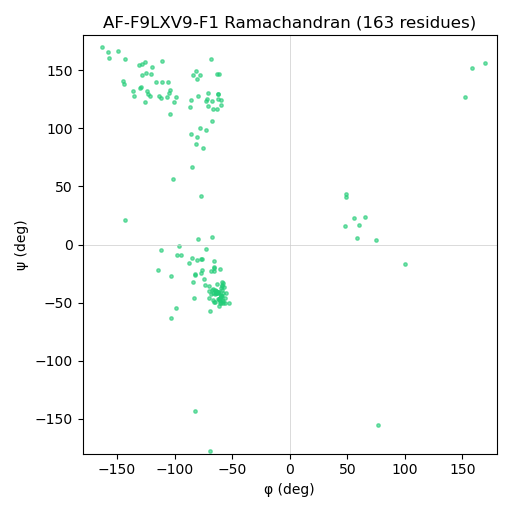84 ? -11.801 0.179 0.990 1.00 88.62 84 GLU A CA 1
ATOM 711 C C . GLU A 1 84 ? -11.985 1.686 1.236 1.00 88.62 84 GLU A C 1
ATOM 713 O O . GLU A 1 84 ? -11.813 2.503 0.318 1.00 88.62 84 GLU A O 1
ATOM 718 N N . LYS A 1 85 ? -12.228 2.060 2.501 1.00 88.56 85 LYS A N 1
ATOM 719 C CA . LYS A 1 85 ? -12.403 3.447 2.967 1.00 88.56 85 LYS A CA 1
ATOM 72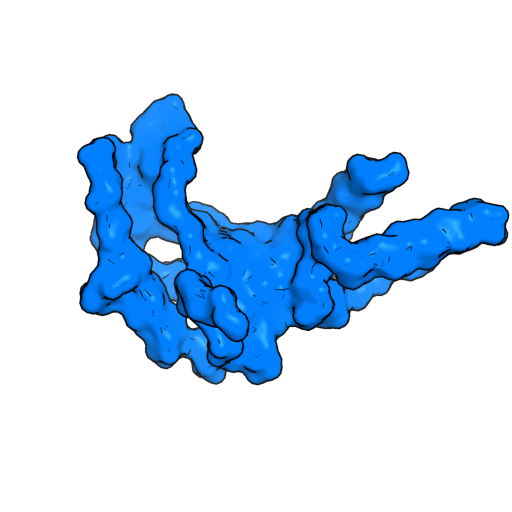0 C C . LYS A 1 85 ? -11.111 4.266 3.012 1.00 88.56 85 LYS A C 1
ATOM 722 O O . LYS A 1 85 ? -11.156 5.449 3.346 1.00 88.56 85 LYS A O 1
ATOM 727 N N . GLY A 1 86 ? -9.956 3.670 2.715 1.00 87.75 86 GLY A N 1
ATOM 728 C CA . GLY A 1 86 ? -8.666 4.360 2.772 1.00 87.75 86 GLY A CA 1
ATOM 729 C C . GLY A 1 86 ? -8.251 4.796 4.177 1.00 87.75 86 GLY A C 1
ATOM 730 O O . GLY A 1 86 ? -7.477 5.734 4.318 1.00 87.75 86 GLY A O 1
ATOM 731 N N . ILE A 1 87 ? -8.770 4.137 5.214 1.00 88.88 87 ILE A N 1
ATOM 732 C CA . ILE A 1 87 ? -8.284 4.273 6.595 1.00 88.88 87 ILE A CA 1
ATOM 733 C C . ILE A 1 87 ? -6.943 3.547 6.735 1.00 88.88 87 ILE A C 1
ATOM 735 O O . ILE A 1 87 ? -6.069 3.988 7.477 1.00 88.88 87 ILE A O 1
ATOM 739 N N . ILE A 1 88 ? -6.770 2.433 6.019 1.00 90.44 88 ILE A N 1
ATOM 740 C CA . ILE A 1 88 ? -5.486 1.754 5.857 1.00 90.44 88 ILE A CA 1
ATOM 741 C C . ILE A 1 88 ? -4.958 2.048 4.447 1.00 90.44 88 ILE A C 1
ATOM 743 O O . ILE A 1 88 ? -5.665 1.845 3.458 1.00 90.44 88 ILE A O 1
ATOM 747 N N . LYS A 1 89 ? -3.699 2.480 4.356 1.00 91.88 89 LYS A N 1
ATOM 748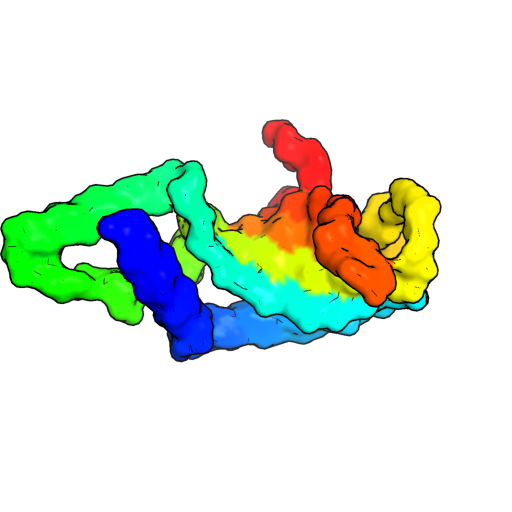 C CA . LYS A 1 89 ? -2.953 2.641 3.104 1.00 91.88 89 LYS A CA 1
ATOM 749 C C . LYS A 1 89 ? -1.918 1.538 2.958 1.00 91.88 89 LYS A C 1
ATOM 751 O O . LYS A 1 89 ? -1.256 1.161 3.927 1.00 91.88 89 LYS A O 1
ATOM 756 N N . GLY A 1 90 ? -1.782 1.030 1.741 1.00 92.75 90 GLY A N 1
ATOM 757 C CA . GLY A 1 90 ? -0.657 0.195 1.350 1.00 92.75 90 GLY A CA 1
ATOM 758 C C . GLY A 1 90 ? 0.520 1.070 0.935 1.00 92.75 90 GLY A C 1
ATOM 759 O O . GLY A 1 90 ? 0.354 2.135 0.350 1.00 92.75 90 GLY A O 1
ATOM 760 N N . SER A 1 91 ? 1.730 0.620 1.208 1.00 92.50 91 SER A N 1
ATOM 761 C CA . SER A 1 91 ? 2.943 1.238 0.689 1.00 92.50 91 SER A CA 1
ATOM 762 C C . SER A 1 91 ? 3.804 0.161 0.066 1.00 92.50 91 SER A C 1
ATOM 764 O O . SER A 1 91 ? 3.990 -0.898 0.662 1.00 92.50 91 SER A O 1
ATOM 766 N N . VAL A 1 92 ? 4.342 0.442 -1.113 1.00 93.94 92 VAL A N 1
ATOM 767 C CA . VAL A 1 92 ? 5.277 -0.424 -1.832 1.00 93.94 92 VAL A CA 1
ATOM 768 C C . VAL A 1 92 ? 6.540 0.378 -2.086 1.00 93.94 92 VAL A C 1
ATOM 770 O O . VAL A 1 92 ? 6.478 1.513 -2.566 1.00 93.94 92 VAL A O 1
ATOM 773 N N . ARG A 1 93 ? 7.691 -0.194 -1.733 1.00 92.06 93 ARG A N 1
ATOM 774 C CA . ARG A 1 93 ? 8.979 0.486 -1.849 1.00 92.06 93 ARG A CA 1
ATOM 775 C C . ARG A 1 93 ? 9.963 -0.302 -2.690 1.00 92.06 93 ARG A C 1
ATOM 777 O O . ARG A 1 93 ? 10.220 -1.479 -2.436 1.00 92.06 93 ARG A O 1
ATOM 784 N N . TYR A 1 94 ? 10.586 0.421 -3.607 1.00 91.38 94 TYR A N 1
ATOM 785 C CA . TYR A 1 94 ? 11.752 -0.004 -4.359 1.00 91.38 94 TYR A CA 1
ATOM 786 C C . TYR A 1 94 ? 12.986 0.804 -3.948 1.00 91.38 94 TYR A C 1
ATOM 788 O O . TYR A 1 94 ? 12.894 1.921 -3.432 1.00 91.38 94 TYR A O 1
ATOM 796 N N . LYS A 1 95 ? 14.162 0.245 -4.198 1.00 88.69 95 LYS A N 1
ATOM 797 C CA . LYS A 1 95 ? 15.452 0.909 -4.046 1.00 88.69 95 LYS A CA 1
ATOM 798 C C . LYS A 1 95 ? 16.085 1.080 -5.417 1.00 88.69 95 LYS A C 1
ATOM 800 O O . LYS A 1 95 ? 16.253 0.103 -6.138 1.00 88.69 95 LYS A O 1
ATOM 805 N N . ASP A 1 96 ? 16.481 2.306 -5.735 1.00 87.44 96 ASP A N 1
ATOM 806 C CA . ASP A 1 96 ? 17.311 2.611 -6.899 1.00 87.44 96 ASP A CA 1
ATOM 807 C C . ASP A 1 96 ? 18.741 2.096 -6.667 1.00 87.44 96 ASP A C 1
ATOM 809 O O . ASP A 1 96 ? 19.417 2.500 -5.712 1.00 87.44 96 ASP A O 1
ATOM 813 N N . THR A 1 97 ? 19.190 1.178 -7.522 1.00 84.50 97 THR A N 1
ATOM 814 C CA . THR A 1 97 ? 20.504 0.523 -7.434 1.00 84.50 97 THR A CA 1
ATOM 815 C C . THR A 1 97 ? 21.619 1.293 -8.139 1.00 84.50 97 THR A C 1
ATOM 817 O O . THR A 1 97 ? 22.791 1.040 -7.859 1.00 84.50 97 THR A O 1
ATOM 820 N N . VAL A 1 98 ? 21.289 2.257 -9.003 1.00 79.81 98 VAL A N 1
ATOM 821 C CA . VAL A 1 98 ? 22.267 3.061 -9.753 1.00 79.81 98 VAL A CA 1
ATOM 822 C C . VAL A 1 98 ? 22.931 4.092 -8.841 1.00 79.81 98 VAL A C 1
ATOM 824 O O . VAL A 1 98 ? 24.093 4.421 -9.036 1.00 79.81 98 VAL A O 1
ATOM 827 N N . LEU A 1 99 ? 22.228 4.576 -7.807 1.00 67.31 99 LEU A N 1
ATOM 828 C CA . LEU A 1 99 ? 22.763 5.466 -6.756 1.00 67.31 99 LEU A CA 1
ATOM 829 C C . LEU A 1 99 ? 23.353 6.808 -7.247 1.00 67.31 99 LEU A C 1
ATOM 831 O O . LEU A 1 99 ? 23.891 7.565 -6.437 1.00 67.31 99 LEU A O 1
ATOM 835 N N . GLU A 1 100 ? 23.229 7.118 -8.537 1.00 66.56 100 GLU A N 1
ATOM 836 C CA . GLU A 1 100 ? 23.578 8.408 -9.135 1.00 66.56 100 GLU A CA 1
ATOM 837 C C . GLU A 1 100 ? 22.467 9.444 -8.925 1.00 66.56 100 GLU A C 1
ATOM 839 O O . GLU A 1 100 ? 21.278 9.118 -8.988 1.00 66.56 100 GLU A O 1
ATOM 844 N N . GLU A 1 101 ? 22.867 10.696 -8.683 1.00 59.47 101 GLU A N 1
ATOM 845 C CA . GLU A 1 101 ? 21.952 11.832 -8.559 1.00 59.47 101 GLU A CA 1
ATOM 846 C C . GLU A 1 101 ? 21.350 12.198 -9.925 1.00 59.47 101 GLU A C 1
ATOM 848 O O . GLU A 1 101 ? 22.068 12.372 -10.907 1.00 59.47 101 GLU A O 1
ATOM 853 N N . GLY A 1 102 ? 20.025 12.341 -9.976 1.00 61.59 102 GLY A N 1
ATOM 854 C CA . GLY A 1 102 ? 19.279 12.742 -11.168 1.00 61.59 102 GLY A CA 1
ATOM 855 C C . GLY A 1 102 ? 17.815 12.314 -11.073 1.00 61.59 102 GLY A C 1
ATOM 856 O O . GLY A 1 102 ? 17.498 11.343 -10.387 1.00 61.59 102 GLY A O 1
ATOM 857 N N . GLU A 1 103 ? 16.920 13.045 -11.736 1.00 63.00 103 GLU A N 1
ATOM 858 C CA . GLU A 1 103 ? 15.529 12.620 -11.910 1.00 63.00 103 GLU A CA 1
ATOM 859 C C . GLU A 1 103 ? 15.498 11.460 -12.912 1.00 63.00 103 GLU A C 1
ATOM 861 O O . GLU A 1 103 ? 16.065 11.558 -14.002 1.00 63.00 103 GLU A O 1
ATOM 866 N N . LYS A 1 104 ? 14.900 10.335 -12.516 1.00 74.88 104 LYS A N 1
ATOM 867 C CA . LYS A 1 104 ? 14.858 9.116 -13.326 1.00 74.88 104 LYS A CA 1
ATOM 868 C C . LYS A 1 104 ? 13.420 8.679 -13.472 1.00 74.88 104 LYS A C 1
ATOM 870 O O . LYS A 1 104 ? 12.742 8.416 -12.484 1.00 74.88 104 LYS A O 1
ATOM 875 N N . ASP A 1 105 ? 12.976 8.572 -14.711 1.00 76.19 105 ASP A N 1
ATOM 876 C CA . ASP A 1 105 ? 11.605 8.203 -15.012 1.00 76.19 105 ASP A CA 1
ATOM 877 C C . ASP A 1 105 ? 11.433 6.675 -15.028 1.00 76.19 105 ASP A C 1
ATOM 879 O O . ASP A 1 105 ? 11.248 6.052 -16.069 1.00 76.19 105 ASP A O 1
ATOM 883 N N . TYR A 1 106 ? 11.576 6.023 -13.872 1.00 79.44 106 TYR A N 1
ATOM 884 C CA . TYR A 1 106 ? 11.372 4.569 -13.764 1.00 79.44 106 TYR A CA 1
ATOM 885 C C . TYR A 1 106 ? 9.902 4.153 -13.738 1.00 79.44 106 TYR A C 1
ATOM 887 O O . TYR A 1 106 ? 9.596 2.958 -13.807 1.00 79.44 106 TYR A O 1
ATOM 895 N N . PHE A 1 107 ? 9.004 5.117 -13.559 1.00 83.25 107 PHE A N 1
ATOM 896 C CA . PHE A 1 107 ? 7.585 4.856 -13.407 1.00 83.25 107 PHE A CA 1
ATOM 897 C C . PHE A 1 107 ? 6.860 5.068 -14.733 1.00 83.25 107 PHE A C 1
ATOM 899 O O . PHE A 1 107 ? 6.269 4.103 -15.216 1.00 83.25 107 PHE A O 1
ATOM 906 N N . ASP A 1 108 ? 6.991 6.235 -15.367 1.00 79.62 108 ASP A N 1
ATOM 907 C CA . ASP A 1 108 ? 6.201 6.631 -16.541 1.00 79.62 108 ASP A CA 1
ATOM 908 C C . ASP A 1 108 ? 6.889 6.363 -17.892 1.00 79.62 108 ASP A C 1
ATOM 910 O O . ASP A 1 108 ? 6.279 6.556 -18.947 1.00 79.62 108 ASP A O 1
ATOM 914 N N . SER A 1 109 ? 8.116 5.833 -17.889 1.00 77.12 109 SER A N 1
ATOM 915 C CA . SER A 1 109 ? 8.783 5.358 -19.108 1.00 77.12 109 SER A CA 1
ATOM 916 C C . SER A 1 109 ? 8.135 4.102 -19.711 1.00 77.12 109 SER A C 1
ATOM 918 O O . SER A 1 109 ? 7.425 3.338 -19.052 1.00 77.12 109 SER A O 1
ATOM 920 N N . GLU A 1 110 ? 8.397 3.858 -21.000 1.00 75.12 110 GLU A N 1
ATOM 921 C CA . GLU A 1 110 ? 7.951 2.645 -21.692 1.00 75.12 110 GLU A CA 1
ATOM 922 C C . GLU A 1 110 ? 8.523 1.387 -21.013 1.00 75.12 110 GLU A C 1
ATOM 924 O O . GLU A 1 110 ? 9.733 1.256 -20.833 1.00 75.12 110 GLU A O 1
ATOM 929 N N . GLY A 1 111 ? 7.644 0.462 -20.615 1.00 74.94 111 GLY A N 1
ATOM 930 C CA . GLY A 1 111 ? 8.027 -0.715 -19.823 1.00 74.94 111 GLY A CA 1
ATOM 931 C C . GLY A 1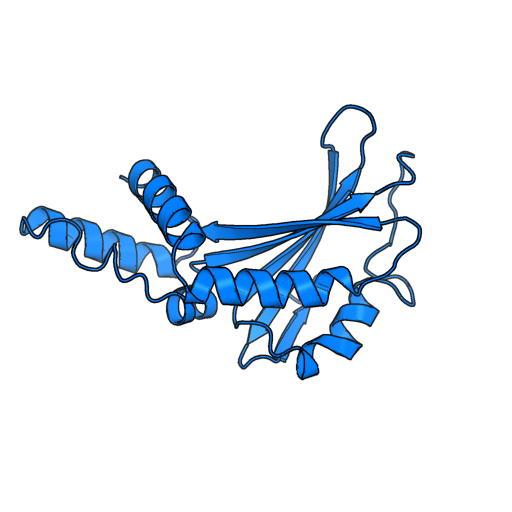 111 ? 8.317 -0.422 -18.344 1.00 74.94 111 GLY A C 1
ATOM 932 O O . GLY A 1 111 ? 8.688 -1.336 -17.609 1.00 74.94 111 GLY A O 1
ATOM 933 N N . GLY A 1 112 ? 8.127 0.823 -17.901 1.00 84.00 112 GLY A N 1
ATOM 934 C CA . GLY A 1 112 ? 8.207 1.236 -16.506 1.00 84.00 112 GLY A CA 1
ATOM 935 C C . GLY A 1 112 ? 7.061 0.694 -15.650 1.00 84.00 112 GLY A C 1
ATOM 936 O O . GLY A 1 112 ? 6.178 -0.044 -16.107 1.00 84.00 112 GLY A O 1
ATOM 937 N N . LEU A 1 113 ? 7.065 1.084 -14.377 1.00 85.00 113 LEU A N 1
ATOM 938 C CA . LEU A 1 113 ? 6.123 0.580 -13.377 1.00 85.00 113 LEU A CA 1
ATOM 939 C C . LEU A 1 113 ? 4.658 0.821 -13.783 1.00 85.00 113 LEU A C 1
ATOM 941 O O . LEU A 1 113 ? 3.811 -0.045 -13.561 1.00 85.00 113 LEU A O 1
ATOM 945 N N . THR A 1 114 ? 4.369 1.951 -14.432 1.00 82.50 114 THR A N 1
ATOM 946 C CA . THR A 1 114 ? 3.034 2.294 -14.940 1.00 82.50 114 THR A CA 1
ATOM 947 C C . THR A 1 114 ? 2.525 1.243 -15.925 1.00 82.50 114 THR A C 1
ATOM 949 O O . THR A 1 114 ? 1.381 0.790 -15.827 1.00 82.50 114 THR A O 1
ATOM 952 N N . GLY A 1 115 ? 3.387 0.801 -16.846 1.00 84.06 115 GLY A N 1
ATOM 953 C CA . GLY A 1 115 ? 3.070 -0.254 -17.808 1.00 84.06 115 GLY A CA 1
ATOM 954 C C . GLY A 1 115 ? 2.902 -1.618 -17.140 1.00 84.06 115 GLY A C 1
ATOM 955 O O . GLY A 1 115 ? 1.949 -2.336 -17.441 1.00 84.06 115 GLY A O 1
ATOM 956 N N . PHE A 1 116 ? 3.782 -1.963 -16.196 1.00 88.69 116 PHE A N 1
ATOM 957 C CA . PHE A 1 116 ? 3.682 -3.205 -15.424 1.00 88.69 116 PHE A CA 1
ATOM 958 C C . PHE A 1 116 ? 2.353 -3.305 -14.660 1.00 88.69 116 PHE A C 1
ATOM 960 O O . PHE A 1 116 ? 1.634 -4.298 -14.795 1.00 88.69 116 PHE A O 1
ATOM 967 N N . ILE A 1 117 ? 1.998 -2.258 -13.908 1.00 87.25 117 ILE A N 1
ATOM 968 C CA . ILE A 1 117 ? 0.757 -2.205 -13.128 1.00 87.25 117 ILE A CA 1
ATOM 969 C C . ILE A 1 117 ? -0.444 -2.316 -14.061 1.00 87.25 117 ILE A C 1
ATOM 971 O O . ILE A 1 117 ? -1.263 -3.212 -13.877 1.00 87.25 117 ILE A O 1
ATOM 975 N N . SER A 1 118 ? -0.516 -1.473 -15.094 1.00 83.62 118 SER A N 1
ATOM 976 C CA . SER A 1 118 ? -1.669 -1.431 -16.004 1.00 83.62 118 SER A CA 1
ATOM 977 C C . SER A 1 118 ? -1.933 -2.771 -16.701 1.00 83.62 118 SER A C 1
ATOM 979 O O . SER A 1 118 ? -3.084 -3.109 -16.959 1.00 83.62 118 SER A O 1
ATOM 981 N N . ASN A 1 119 ? -0.888 -3.556 -16.980 1.00 85.12 119 ASN A N 1
ATOM 982 C CA . ASN A 1 119 ? -1.018 -4.850 -17.655 1.00 85.12 119 ASN A CA 1
ATOM 983 C C . ASN A 1 119 ? -1.362 -6.011 -16.707 1.00 85.12 119 ASN A C 1
ATOM 985 O O . ASN A 1 119 ? -2.003 -6.976 -17.126 1.00 85.12 119 ASN A O 1
ATOM 989 N N . GLY A 1 120 ? -0.897 -5.962 -15.456 1.00 85.06 120 GLY A N 1
ATOM 990 C CA . GLY A 1 120 ? -0.981 -7.094 -14.528 1.00 85.06 120 GLY A CA 1
ATOM 991 C C . GLY A 1 120 ? -2.075 -6.985 -13.468 1.00 85.06 120 GLY A C 1
ATOM 992 O O . GLY A 1 120 ? -2.562 -8.009 -12.989 1.00 85.06 120 GLY A O 1
ATOM 993 N N . ILE A 1 121 ? -2.465 -5.768 -13.088 1.00 87.06 121 ILE A N 1
ATOM 994 C CA . ILE A 1 121 ? -3.209 -5.525 -11.845 1.00 87.06 121 ILE A CA 1
ATOM 995 C C . ILE A 1 121 ? -4.623 -6.105 -11.837 1.00 87.06 121 ILE A C 1
ATOM 997 O O . ILE A 1 121 ? -5.026 -6.689 -10.834 1.00 87.06 121 ILE A O 1
ATOM 1001 N N . ASP A 1 122 ? -5.340 -6.036 -12.958 1.00 84.88 122 ASP A N 1
ATOM 1002 C CA . ASP A 1 122 ? -6.713 -6.549 -13.064 1.00 84.88 122 ASP A CA 1
ATOM 1003 C C . ASP A 1 122 ? -6.787 -8.081 -12.925 1.00 84.88 122 ASP A C 1
ATOM 1005 O O . ASP A 1 122 ? -7.840 -8.621 -12.592 1.00 84.88 122 ASP A O 1
ATOM 1009 N N . ASN A 1 123 ? -5.671 -8.784 -13.149 1.00 88.19 123 ASN A N 1
ATOM 1010 C CA . ASN A 1 123 ? -5.558 -10.233 -12.956 1.00 88.19 123 ASN A CA 1
ATOM 1011 C C . ASN A 1 123 ? -4.930 -10.606 -11.603 1.00 88.19 123 ASN A C 1
ATOM 1013 O O . ASN A 1 123 ? -4.892 -11.783 -11.250 1.00 88.19 123 ASN A O 1
ATOM 1017 N N . ALA A 1 124 ? -4.397 -9.630 -10.865 1.00 89.81 124 ALA A N 1
ATOM 1018 C CA . ALA A 1 124 ? -3.653 -9.862 -9.630 1.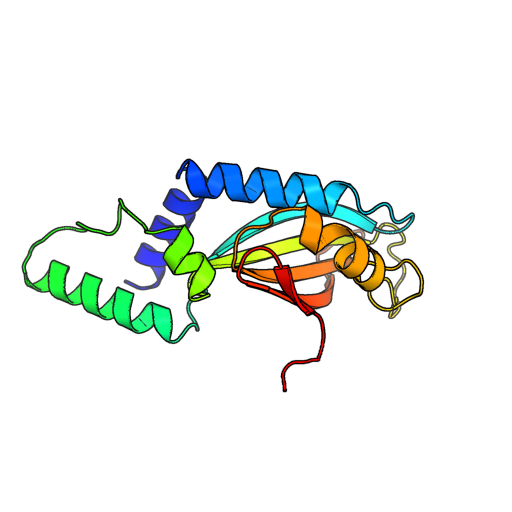00 89.81 124 ALA A CA 1
ATOM 1019 C C . ALA A 1 124 ? -4.551 -9.979 -8.391 1.00 89.81 124 ALA A C 1
ATOM 1021 O O . ALA A 1 124 ? -4.067 -10.366 -7.327 1.00 89.81 124 ALA A O 1
ATOM 1022 N N . GLU A 1 125 ? -5.836 -9.630 -8.519 1.00 92.12 125 GLU A N 1
ATOM 1023 C CA . GLU A 1 125 ? -6.816 -9.629 -7.426 1.00 92.12 125 GLU A CA 1
ATOM 1024 C C . GLU A 1 125 ? -6.295 -8.913 -6.165 1.00 92.12 125 GLU A C 1
ATOM 1026 O O . GLU A 1 125 ? -6.423 -9.402 -5.034 1.00 92.12 125 GLU A O 1
ATOM 1031 N N . LEU A 1 126 ? -5.644 -7.759 -6.365 1.00 93.69 126 LEU A N 1
ATOM 1032 C CA . LEU A 1 126 ? -5.095 -6.979 -5.260 1.00 93.69 126 LEU A CA 1
ATOM 1033 C C . LEU A 1 126 ? -6.221 -6.484 -4.340 1.00 93.69 126 LEU A C 1
ATOM 1035 O O . LEU A 1 126 ? -7.318 -6.188 -4.816 1.00 93.69 126 LEU A O 1
ATOM 1039 N N . PRO A 1 127 ? -5.972 -6.371 -3.025 1.00 93.62 127 PRO A N 1
ATOM 1040 C CA . PRO A 1 127 ? -6.961 -5.837 -2.100 1.00 93.62 127 PRO A CA 1
ATOM 1041 C C . PRO A 1 127 ? -7.323 -4.388 -2.444 1.00 93.62 127 PRO A C 1
ATOM 1043 O O . PRO A 1 127 ? -6.476 -3.606 -2.885 1.00 93.62 127 PRO A O 1
ATOM 1046 N N . ASP A 1 128 ? -8.578 -4.027 -2.202 1.00 93.56 128 ASP A N 1
ATOM 1047 C CA . ASP A 1 128 ? -9.082 -2.677 -2.432 1.00 93.56 128 ASP A CA 1
ATOM 1048 C C . ASP A 1 128 ? -8.435 -1.704 -1.466 1.00 93.56 128 ASP A C 1
ATOM 1050 O O . ASP A 1 128 ? -8.767 -1.701 -0.292 1.00 93.56 128 ASP A O 1
ATOM 1054 N N . ALA A 1 129 ? -7.518 -0.865 -1.931 1.00 93.62 129 ALA A N 1
ATOM 1055 C CA . ALA A 1 129 ? -6.841 0.089 -1.067 1.00 93.62 129 ALA A CA 1
ATOM 1056 C C . ALA A 1 129 ? -6.278 1.266 -1.854 1.00 93.62 129 ALA A C 1
ATOM 1058 O O . ALA A 1 129 ? -6.157 1.232 -3.081 1.00 93.62 129 ALA A O 1
ATOM 1059 N N . PHE A 1 130 ? -5.913 2.313 -1.119 1.00 92.69 130 PHE A N 1
ATOM 1060 C CA . PHE A 1 130 ? -4.985 3.318 -1.619 1.00 92.69 130 PHE A CA 1
ATOM 1061 C C . PHE A 1 130 ? -3.563 2.844 -1.337 1.00 92.69 130 PHE A C 1
ATOM 1063 O O . PHE A 1 130 ? -3.213 2.558 -0.192 1.00 92.69 130 PHE A O 1
ATOM 1070 N N . TYR A 1 131 ? -2.758 2.774 -2.384 1.00 92.69 131 TYR A N 1
ATOM 1071 C CA . TYR A 1 131 ? -1.354 2.422 -2.345 1.00 92.69 131 TYR A CA 1
ATOM 1072 C C . TYR A 1 131 ? -0.505 3.644 -2.676 1.00 92.69 131 TYR A C 1
ATOM 1074 O O . TYR A 1 131 ? -0.817 4.402 -3.593 1.00 92.69 131 TYR A O 1
ATOM 1082 N N . GLU A 1 132 ? 0.601 3.802 -1.964 1.00 92.12 132 GLU A N 1
ATOM 1083 C CA . GLU A 1 132 ? 1.717 4.637 -2.392 1.00 92.12 132 GLU A CA 1
ATOM 1084 C C . GLU A 1 132 ? 2.833 3.720 -2.890 1.00 92.12 132 GLU A C 1
ATOM 1086 O O . GLU A 1 132 ? 3.430 2.976 -2.105 1.00 92.12 132 GLU A O 1
ATOM 1091 N N . VAL A 1 133 ? 3.113 3.755 -4.191 1.00 91.31 133 VAL A N 1
ATOM 1092 C CA . VAL A 1 133 ? 4.261 3.046 -4.760 1.00 91.31 133 VAL A CA 1
ATOM 1093 C C . VAL A 1 133 ? 5.389 4.044 -4.934 1.00 91.31 133 VAL A C 1
ATOM 1095 O O . VAL A 1 133 ? 5.200 5.110 -5.506 1.00 91.31 133 VAL A O 1
ATOM 1098 N N . SER A 1 134 ? 6.561 3.738 -4.395 1.00 89.00 134 SER A N 1
ATOM 1099 C CA . SER A 1 134 ? 7.672 4.686 -4.354 1.00 89.00 134 SER A CA 1
ATOM 1100 C C . SER A 1 134 ? 9.008 4.000 -4.560 1.00 89.00 134 SER A C 1
ATOM 1102 O O . SER A 1 134 ? 9.149 2.794 -4.339 1.00 89.00 134 SER A O 1
ATOM 1104 N N . TYR A 1 135 ? 10.007 4.781 -4.951 1.00 88.06 135 TYR A N 1
ATOM 1105 C CA . TYR A 1 135 ? 11.396 4.365 -4.847 1.00 88.06 135 TYR A CA 1
ATOM 1106 C C . TYR A 1 135 ? 12.217 5.395 -4.079 1.00 88.06 135 TYR A C 1
ATOM 1108 O O . TYR A 1 135 ? 11.862 6.568 -3.981 1.00 88.06 135 TYR A O 1
ATOM 1116 N N . TYR A 1 136 ? 13.337 4.957 -3.519 1.00 85.50 136 TYR A N 1
ATOM 1117 C CA . TYR A 1 136 ? 14.319 5.840 -2.897 1.00 85.50 136 TYR A CA 1
ATOM 1118 C C . TYR A 1 136 ? 15.714 5.563 -3.449 1.00 85.50 136 TYR A C 1
ATOM 1120 O O . TYR A 1 136 ? 16.008 4.453 -3.894 1.00 85.50 136 TYR A O 1
ATOM 1128 N N . TYR A 1 137 ? 16.586 6.566 -3.387 1.00 77.94 137 TYR A N 1
ATOM 1129 C CA . TYR A 1 137 ? 17.988 6.460 -3.788 1.00 77.94 137 TYR A CA 1
ATOM 1130 C C . TYR A 1 137 ? 18.907 6.776 -2.603 1.00 77.94 137 TYR 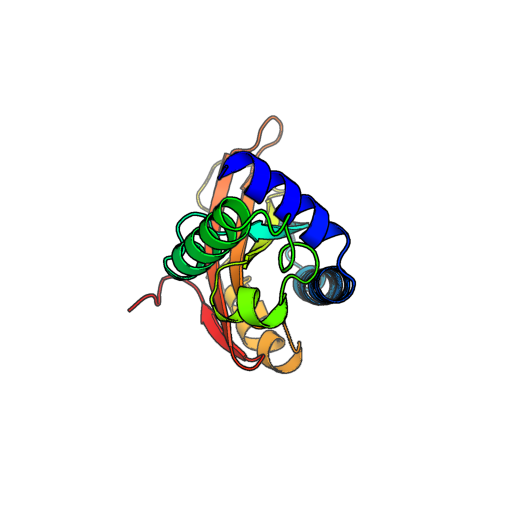A C 1
ATOM 1132 O O . TYR A 1 137 ? 18.585 7.598 -1.741 1.00 77.94 137 TYR A O 1
ATOM 1140 N N . GLY A 1 138 ? 20.071 6.121 -2.541 1.00 62.06 138 GLY A N 1
ATOM 1141 C CA . GLY A 1 138 ? 21.132 6.515 -1.614 1.00 62.06 138 GLY A CA 1
ATOM 1142 C C . GLY A 1 138 ? 22.066 5.397 -1.155 1.00 62.06 138 GLY A C 1
ATOM 1143 O O . GLY A 1 138 ? 21.647 4.381 -0.608 1.00 62.06 138 GLY A O 1
ATOM 1144 N N . ALA A 1 139 ? 23.371 5.633 -1.320 1.00 56.22 139 ALA A N 1
ATOM 1145 C CA . ALA A 1 139 ? 24.432 4.743 -0.841 1.00 56.22 139 ALA A CA 1
ATOM 1146 C C . ALA A 1 139 ? 24.664 4.850 0.683 1.00 56.22 139 ALA A C 1
ATOM 1148 O O . ALA A 1 139 ? 25.248 3.952 1.285 1.00 56.22 139 ALA A O 1
ATOM 1149 N N . LYS A 1 140 ? 24.256 5.972 1.305 1.00 56.56 140 LYS A N 1
ATOM 1150 C CA . LYS A 1 140 ? 24.526 6.318 2.719 1.00 56.56 140 LYS A CA 1
ATOM 1151 C C . LYS A 1 140 ? 23.366 7.041 3.438 1.00 56.56 140 LYS A C 1
ATOM 1153 O O . LYS A 1 140 ? 23.594 7.719 4.435 1.00 56.56 140 LYS A O 1
ATOM 1158 N N . GLY A 1 141 ? 22.131 6.921 2.950 1.00 57.16 141 GLY A N 1
ATOM 1159 C CA . GLY A 1 141 ? 20.948 7.526 3.578 1.00 57.16 141 GLY A CA 1
ATOM 1160 C C . GLY A 1 141 ? 19.706 7.450 2.689 1.00 57.16 141 GLY A C 1
ATOM 1161 O O . GLY A 1 141 ? 19.839 7.327 1.477 1.00 57.16 141 GLY A O 1
ATOM 1162 N N . TYR A 1 142 ? 18.514 7.508 3.288 1.00 58.94 142 TYR A N 1
ATOM 1163 C CA . TYR A 1 142 ? 17.231 7.491 2.574 1.00 58.94 142 TYR A CA 1
ATOM 1164 C C . TYR A 1 142 ? 16.960 8.878 1.974 1.00 58.94 142 TYR A C 1
ATOM 1166 O O . TYR A 1 142 ? 16.557 9.788 2.700 1.00 58.94 142 TYR A O 1
ATOM 1174 N N . ARG A 1 143 ? 17.205 9.074 0.673 1.00 66.62 143 ARG A N 1
ATOM 1175 C CA . ARG A 1 143 ? 16.664 10.226 -0.064 1.00 66.62 143 ARG A CA 1
ATOM 1176 C C . ARG A 1 143 ? 15.446 9.753 -0.844 1.00 66.62 143 ARG A C 1
ATOM 1178 O O . ARG A 1 143 ? 15.540 8.796 -1.611 1.00 66.62 143 ARG A O 1
ATOM 1185 N N . SER A 1 144 ? 14.303 10.388 -0.591 1.00 66.06 144 SER A N 1
ATOM 1186 C CA . SER A 1 144 ? 13.053 10.031 -1.262 1.00 66.06 144 SER A CA 1
ATOM 1187 C C . SER A 1 144 ? 13.203 10.266 -2.763 1.00 66.06 144 SER A C 1
ATOM 1189 O O . SER A 1 144 ? 13.592 11.360 -3.165 1.00 66.06 144 SER A O 1
ATOM 1191 N N . GLY A 1 145 ? 12.944 9.230 -3.561 1.00 74.50 145 GLY A N 1
ATOM 1192 C CA . GLY A 1 145 ? 12.782 9.332 -5.007 1.00 74.50 145 GLY A CA 1
ATOM 1193 C C . GLY A 1 145 ? 11.364 9.770 -5.347 1.00 74.50 145 GLY A C 1
ATOM 1194 O O . GLY A 1 145 ? 10.768 10.566 -4.619 1.00 74.50 145 GLY A O 1
ATOM 1195 N N . SER A 1 146 ? 10.821 9.234 -6.438 1.00 81.12 146 SER A N 1
ATOM 1196 C CA . SER A 1 146 ? 9.432 9.482 -6.820 1.00 81.12 146 SER A CA 1
ATOM 1197 C C . SER A 1 146 ? 8.471 8.579 -6.045 1.00 81.12 146 SER A C 1
ATOM 1199 O O . SER A 1 146 ? 8.808 7.440 -5.696 1.00 81.12 146 SER A O 1
ATOM 1201 N N . SER A 1 147 ? 7.263 9.083 -5.802 1.00 85.50 147 SER A N 1
ATOM 1202 C CA . SER A 1 147 ? 6.120 8.284 -5.378 1.00 85.50 147 SER A CA 1
ATOM 1203 C C . SER A 1 147 ? 4.920 8.560 -6.272 1.00 85.50 147 SER A C 1
ATOM 1205 O O . SER A 1 147 ? 4.720 9.670 -6.764 1.00 85.50 147 SER A O 1
ATOM 1207 N N . VAL A 1 148 ? 4.129 7.519 -6.499 1.00 86.19 148 VAL A N 1
ATOM 1208 C CA . VAL A 1 148 ? 2.904 7.564 -7.288 1.00 86.19 148 VAL A CA 1
ATOM 1209 C C . VAL A 1 148 ? 1.774 6.921 -6.498 1.00 86.19 148 VAL A C 1
ATOM 1211 O O . VAL A 1 148 ? 1.949 5.846 -5.908 1.00 86.19 148 VAL A O 1
ATOM 1214 N N . PRO A 1 149 ? 0.601 7.565 -6.466 1.00 89.94 149 PRO A N 1
ATOM 1215 C CA . PRO A 1 149 ? -0.570 6.972 -5.862 1.00 89.94 149 PRO A CA 1
ATOM 1216 C C . PRO A 1 149 ? -1.181 5.938 -6.813 1.00 89.94 149 PRO A C 1
ATOM 1218 O O . PRO A 1 149 ? -1.198 6.118 -8.030 1.00 89.94 149 PRO A O 1
ATOM 1221 N N . LEU A 1 150 ? -1.731 4.876 -6.243 1.00 90.69 150 LEU A N 1
ATOM 1222 C CA . LEU A 1 150 ? -2.484 3.834 -6.931 1.00 90.69 150 LEU A CA 1
ATOM 1223 C C . LEU A 1 150 ? -3.737 3.540 -6.109 1.00 90.69 150 LEU A C 1
ATOM 1225 O O . LEU A 1 150 ? -3.635 3.243 -4.923 1.00 90.69 150 LEU A O 1
ATOM 1229 N N . LYS A 1 151 ? -4.920 3.575 -6.716 1.00 91.94 151 LYS A N 1
ATOM 1230 C CA . LYS A 1 151 ? -6.150 3.103 -6.069 1.00 91.94 151 LYS A CA 1
ATOM 1231 C C . LYS A 1 151 ? -6.641 1.852 -6.758 1.00 91.94 151 LYS A C 1
ATOM 1233 O O . LYS A 1 151 ? -6.880 1.848 -7.964 1.00 91.94 151 LYS A O 1
ATOM 1238 N N . VAL A 1 152 ? -6.838 0.819 -5.951 1.00 91.88 152 VAL A N 1
ATOM 1239 C CA . VAL A 1 152 ? -7.530 -0.405 -6.342 1.00 91.88 152 VAL A CA 1
ATOM 1240 C C . VAL A 1 152 ? -8.926 -0.386 -5.736 1.00 91.88 152 VAL A C 1
ATOM 1242 O O . VAL A 1 152 ? -9.091 -0.052 -4.558 1.00 91.88 152 VAL A O 1
ATOM 1245 N N . GLN A 1 153 ? -9.923 -0.705 -6.552 1.00 91.62 153 GLN A N 1
ATOM 1246 C CA . GLN A 1 153 ? -11.308 -0.864 -6.133 1.00 91.62 153 GLN A CA 1
ATOM 1247 C C . GLN A 1 153 ? -11.960 -1.998 -6.922 1.00 91.62 153 GLN A C 1
ATOM 1249 O O . GLN A 1 153 ? -11.782 -2.093 -8.138 1.00 91.62 153 GLN A O 1
ATOM 1254 N N . ASN A 1 154 ? -12.742 -2.836 -6.243 1.00 90.81 154 ASN A N 1
ATOM 1255 C CA . ASN A 1 154 ? -13.273 -4.084 -6.781 1.00 90.81 154 ASN A CA 1
ATOM 1256 C C . ASN A 1 154 ? -12.181 -4.935 -7.449 1.00 90.81 154 ASN A C 1
ATOM 1258 O O . ASN A 1 154 ? -12.396 -5.483 -8.533 1.00 90.81 154 ASN A O 1
ATOM 1262 N N . HIS A 1 155 ? -10.999 -4.989 -6.832 1.00 89.62 155 HIS A N 1
ATOM 1263 C CA . HIS A 1 155 ? -9.809 -5.693 -7.313 1.00 89.62 155 HIS A CA 1
ATOM 1264 C C . HIS A 1 155 ? -9.265 -5.221 -8.669 1.00 89.62 155 HIS A C 1
ATOM 1266 O O . HIS A 1 155 ? -8.462 -5.916 -9.289 1.00 89.62 155 HIS A O 1
ATOM 1272 N N . LYS A 1 156 ? -9.679 -4.037 -9.127 1.00 88.75 156 LYS A N 1
ATOM 1273 C CA . LYS A 1 156 ? -9.235 -3.426 -10.381 1.00 88.75 156 LYS A CA 1
ATOM 1274 C C . LYS A 1 156 ? -8.557 -2.101 -10.125 1.00 88.75 156 LYS A C 1
ATOM 1276 O O . LYS A 1 156 ? -8.874 -1.407 -9.155 1.00 88.75 156 LYS A O 1
ATOM 1281 N N . MET A 1 157 ? -7.646 -1.722 -11.011 1.00 89.00 157 MET A N 1
ATOM 1282 C CA . MET A 1 157 ? -7.071 -0.383 -10.954 1.00 89.00 157 MET A CA 1
ATOM 1283 C C . MET A 1 157 ? -8.150 0.649 -11.277 1.00 89.00 157 MET A C 1
ATOM 1285 O O . MET A 1 157 ? -8.673 0.695 -12.388 1.00 89.00 157 MET A O 1
ATOM 1289 N N . LEU A 1 158 ? -8.462 1.497 -10.298 1.00 86.00 158 LEU A N 1
ATOM 1290 C CA . LEU A 1 158 ? -9.327 2.652 -10.505 1.00 86.00 158 LEU A CA 1
ATOM 1291 C C . LEU A 1 158 ? -8.522 3.820 -11.077 1.00 86.00 158 LEU A C 1
ATOM 1293 O O . LEU A 1 158 ? -8.956 4.458 -12.032 1.00 86.00 158 LEU A O 1
ATOM 1297 N N . TYR A 1 159 ? -7.347 4.091 -10.503 1.00 82.06 159 TYR A N 1
ATOM 1298 C CA . TYR A 1 159 ? -6.422 5.098 -11.016 1.00 82.06 159 TYR A CA 1
ATOM 1299 C C . TYR A 1 159 ? -4.983 4.843 -10.560 1.00 82.06 159 TYR A C 1
ATOM 1301 O O . TYR A 1 159 ? -4.741 4.181 -9.549 1.00 82.06 159 TYR A O 1
ATOM 1309 N N . TYR A 1 160 ? -4.041 5.440 -11.288 1.00 78.12 160 TYR A N 1
ATOM 1310 C CA . TYR A 1 160 ? -2.613 5.453 -10.992 1.00 78.12 160 TYR A CA 1
ATOM 1311 C C . TYR A 1 160 ? -2.003 6.806 -11.415 1.00 78.12 160 TYR A C 1
ATOM 1313 O O . TYR A 1 160 ? -2.382 7.352 -12.455 1.00 78.12 160 TYR A O 1
ATOM 1321 N N . GLY A 1 161 ? -1.073 7.348 -10.624 1.00 73.25 161 GLY A N 1
ATOM 1322 C CA . GLY A 1 161 ? -0.348 8.590 -10.931 1.00 73.25 161 GLY A CA 1
ATOM 1323 C C . GLY A 1 161 ? -1.157 9.875 -10.695 1.00 73.25 161 GLY A C 1
ATOM 1324 O O . GLY A 1 161 ? -2.092 9.905 -9.896 1.00 73.25 161 GLY A O 1
ATOM 1325 N N . SER A 1 162 ? -0.799 10.961 -11.388 1.00 57.28 162 SER A N 1
ATOM 1326 C CA . SER A 1 162 ? -1.370 12.314 -11.216 1.00 57.28 162 SER A CA 1
ATOM 1327 C C . SER A 1 162 ? -2.836 12.473 -11.642 1.00 57.28 162 SER A C 1
ATOM 1329 O O . SER A 1 162 ? -3.354 13.585 -11.614 1.00 57.28 162 SER A O 1
ATOM 1331 N N . ASN A 1 163 ? -3.530 11.394 -12.012 1.00 43.16 163 ASN A N 1
ATOM 1332 C CA . ASN A 1 163 ? -4.950 11.410 -12.374 1.00 43.16 163 ASN A CA 1
ATOM 1333 C C . ASN A 1 163 ? -5.876 11.492 -11.140 1.00 43.16 163 ASN A C 1
ATOM 1335 O O . ASN A 1 163 ? -6.903 10.822 -11.074 1.00 43.16 163 ASN A O 1
ATOM 1339 N N . PHE A 1 164 ? -5.510 12.326 -10.166 1.00 42.38 164 PHE A N 1
ATOM 1340 C CA . PHE A 1 164 ? -6.432 12.878 -9.178 1.00 42.38 164 PHE A CA 1
ATOM 1341 C C . PHE A 1 164 ? -7.147 14.063 -9.837 1.00 42.38 164 PHE A C 1
ATOM 1343 O O . PHE A 1 164 ? -6.681 15.195 -9.734 1.00 42.38 164 PHE A O 1
ATOM 1350 N N . ASN A 1 165 ? -8.242 13.804 -10.550 1.00 30.39 165 ASN A N 1
ATOM 1351 C CA . ASN A 1 165 ? -9.197 14.846 -10.938 1.00 30.39 165 ASN A CA 1
ATOM 1352 C C . ASN A 1 165 ? -10.558 14.540 -10.326 1.00 30.39 165 ASN A C 1
ATOM 1354 O O . ASN A 1 165 ? -11.049 13.412 -10.554 1.00 30.39 165 ASN A O 1
#